Protein AF-A0A7S4PI74-F1 (afdb_monomer)

Solvent-accessible surface area (backbone atoms only — not comparable to full-atom values): 9725 Å² total; per-residue (Å²): 140,84,84,85,79,77,81,73,90,62,78,83,80,71,56,52,66,59,52,50,52,53,55,53,59,70,51,64,78,41,82,57,66,45,77,43,79,47,75,78,79,77,82,62,46,53,45,37,78,43,64,38,60,83,40,92,54,29,33,37,36,41,38,5,30,36,70,81,88,80,42,44,48,62,28,54,53,36,34,38,42,38,57,56,97,91,44,78,45,36,27,44,44,46,36,30,71,57,67,74,45,23,22,31,40,35,68,50,63,53,72,58,29,38,35,39,41,37,3,26,36,59,24,46,82,67,82,47,76,48,56,32,58,57,33,36,37,29,38,67,87,75,54,48,44,44,78,54,90,63,97,83,62,70,74,57,39,50,76,62,80,67,46,79,54,95,95,42,78,82

Organism: Guillardia theta (NCBI:txid55529)

Secondary structure (DSSP, 8-state):
----PPPP-PPPPPPHHHHHHHHHHHHTT--S-EEEEEPPPPP-BS-EEEE-TT-TTEEEEE--EEE-SS-EEE---EEEEEEETTEEEEEEEE-TTPPPS-BS-EEEEETTEEEEE--EEE-TTSS-EEE---EEEEETTT--EEEE--TTPPPS-SS----EETTEE-

pLDDT: mean 92.22, std 12.68, range [39.16, 98.75]

InterPro domains:
  IPR015915 Kelch-type beta-propeller [G3DSA:2.120.10.80] (11-170)
  IPR015915 Kelch-type beta-propeller [SSF117281] (56-170)
  IPR052588 Kelch domain-containing protein [PTHR46063] (3-168)

Nearest PDB structures (foldseek):
  9bca-assembly2_B  TM=8.220E-01  e=1.421E-05  Homo sapiens
  5gq0-assembly1_B  TM=7.829E-01  e=4.001E-05  Arabidopsis thaliana
  5gq0-assembly1_A  TM=8.015E-01  e=7.842E-05  Arabidopsis thaliana
  5a10-assembly1_A  TM=7.551E-01  e=8.258E-05  Thlaspi arvense
  7onh-assembly2_B  TM=7.806E-01  e=1.351E-03  synthetic construct

Mean predicted aligned error: 5.56 Å

Structure (mmCIF, N/CA/C/O backbone):
data_AF-A0A7S4PI74-F1
#
_entry.id   AF-A0A7S4PI74-F1
#
loop_
_atom_site.group_PDB
_atom_site.id
_atom_site.type_symbol
_atom_site.label_atom_id
_atom_site.label_alt_id
_atom_site.label_comp_id
_atom_site.label_asym_id
_atom_site.label_entity_id
_atom_site.label_seq_id
_atom_site.pdbx_PDB_ins_code
_atom_site.Cartn_x
_atom_site.Cartn_y
_atom_site.Cartn_z
_atom_site.occupancy
_atom_site.B_iso_or_equiv
_atom_site.auth_seq_id
_atom_site.auth_comp_id
_atom_site.auth_asym_id
_atom_site.auth_atom_id
_atom_site.pdbx_PDB_model_num
ATOM 1 N N . GLU A 1 1 ? 31.278 7.082 -47.141 1.00 39.16 1 GLU A N 1
ATOM 2 C CA . GLU A 1 1 ? 31.652 6.706 -45.763 1.00 39.16 1 GLU A CA 1
ATOM 3 C C . GLU A 1 1 ? 30.423 6.829 -44.877 1.00 39.16 1 GLU A C 1
ATOM 5 O O . GLU A 1 1 ? 29.779 7.873 -44.890 1.00 39.16 1 GLU A O 1
ATOM 10 N N . ALA A 1 2 ? 30.015 5.748 -44.214 1.00 41.97 2 ALA A N 1
ATOM 11 C CA . ALA A 1 2 ? 28.817 5.724 -43.383 1.00 41.97 2 ALA A CA 1
ATOM 12 C C . ALA A 1 2 ? 29.200 5.631 -41.900 1.00 41.97 2 ALA A C 1
ATOM 14 O O . ALA A 1 2 ? 29.855 4.679 -41.502 1.00 41.97 2 ALA A O 1
ATOM 15 N N . LYS A 1 3 ? 28.732 6.633 -41.140 1.00 47.25 3 LYS A N 1
ATOM 16 C CA . LYS A 1 3 ? 28.353 6.648 -39.714 1.00 47.25 3 LYS A CA 1
ATOM 17 C C . LYS A 1 3 ? 29.175 5.814 -38.719 1.00 47.25 3 LYS A C 1
ATOM 19 O O . LYS A 1 3 ? 28.985 4.611 -38.624 1.00 47.25 3 LYS A O 1
ATOM 24 N N . GLU A 1 4 ? 29.723 6.520 -37.734 1.00 39.44 4 GLU A N 1
ATOM 25 C CA . GLU A 1 4 ? 29.506 6.165 -36.328 1.00 39.44 4 GLU A CA 1
ATOM 26 C C . GLU A 1 4 ? 28.903 7.371 -35.599 1.00 39.44 4 GLU A C 1
ATOM 28 O O . GLU A 1 4 ? 29.551 8.387 -35.364 1.00 39.44 4 GLU A O 1
ATOM 33 N N . ARG A 1 5 ? 27.604 7.285 -35.283 1.00 46.50 5 ARG A N 1
ATOM 34 C CA . ARG A 1 5 ? 26.999 8.139 -34.255 1.00 46.50 5 ARG A CA 1
ATOM 35 C C . ARG A 1 5 ? 27.415 7.546 -32.915 1.00 46.50 5 ARG A C 1
ATOM 37 O O . ARG A 1 5 ? 27.105 6.386 -32.655 1.00 46.50 5 ARG A O 1
ATOM 44 N N . SER A 1 6 ? 28.098 8.338 -32.092 1.00 42.31 6 SER A N 1
ATOM 45 C CA . SER A 1 6 ? 28.484 7.955 -30.736 1.00 42.31 6 SER A CA 1
ATOM 46 C C . SER A 1 6 ? 27.264 7.451 -29.964 1.00 42.31 6 SER A C 1
ATOM 48 O O . SER A 1 6 ? 26.255 8.156 -29.876 1.00 42.31 6 SER A O 1
ATOM 50 N N . LYS A 1 7 ? 27.358 6.243 -29.401 1.00 50.09 7 LYS A N 1
ATOM 51 C CA . LYS A 1 7 ? 26.393 5.740 -28.421 1.00 50.09 7 LYS A CA 1
ATOM 52 C C . LYS A 1 7 ? 26.331 6.741 -27.265 1.00 50.09 7 LYS A C 1
ATOM 54 O O . LYS A 1 7 ? 27.336 6.994 -26.609 1.00 50.09 7 LYS A O 1
ATOM 59 N N . SER A 1 8 ? 25.167 7.354 -27.075 1.00 48.91 8 SER A N 1
ATOM 60 C CA . SER A 1 8 ? 24.871 8.219 -25.937 1.00 48.91 8 SER A CA 1
ATOM 61 C C . SER A 1 8 ? 25.105 7.440 -24.645 1.00 48.91 8 SER A C 1
ATOM 63 O O . SER A 1 8 ? 24.535 6.363 -24.489 1.00 48.91 8 SER A O 1
ATOM 65 N N . GLY A 1 9 ? 25.917 7.981 -23.733 1.00 50.12 9 GLY A N 1
ATOM 66 C CA . GLY A 1 9 ? 26.173 7.437 -22.393 1.00 50.12 9 GLY A CA 1
ATOM 67 C C . GLY A 1 9 ? 24.978 7.567 -21.445 1.00 50.12 9 GLY A C 1
ATOM 68 O O . GLY A 1 9 ? 25.137 8.024 -20.318 1.00 50.12 9 GLY A O 1
ATOM 69 N N . LEU A 1 10 ? 23.780 7.228 -21.921 1.00 52.38 10 LEU A N 1
ATOM 70 C CA . LEU A 1 10 ? 22.617 7.053 -21.066 1.00 52.38 10 LEU A CA 1
ATOM 71 C C . LEU A 1 10 ? 22.792 5.727 -20.311 1.00 52.38 10 LEU A C 1
ATOM 73 O O . LEU A 1 10 ? 23.227 4.753 -20.935 1.00 52.38 10 LEU A O 1
ATOM 77 N N . PRO A 1 11 ? 22.504 5.683 -18.998 1.00 58.03 11 PRO A N 1
ATOM 78 C CA . PRO A 1 11 ? 22.476 4.426 -18.266 1.00 58.03 11 PRO A CA 1
ATOM 79 C C . PRO A 1 11 ? 21.576 3.428 -19.000 1.00 58.03 11 PRO A C 1
ATOM 81 O O . PRO A 1 11 ? 20.552 3.808 -19.569 1.00 58.03 11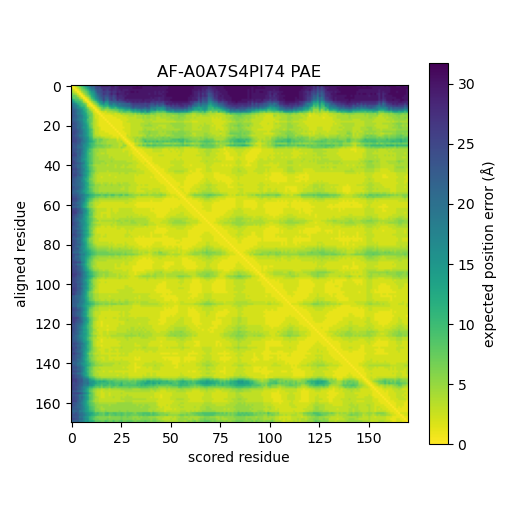 PRO A O 1
ATOM 84 N N . GLU A 1 12 ? 22.018 2.173 -19.048 1.00 68.56 12 GLU A N 1
ATOM 85 C CA . GLU A 1 12 ? 21.291 1.095 -19.710 1.00 68.56 12 GLU A CA 1
ATOM 86 C C . GLU A 1 12 ? 19.901 0.984 -19.072 1.00 68.56 12 GLU A C 1
ATOM 88 O O . GLU A 1 12 ? 19.778 0.802 -17.862 1.00 68.56 12 GLU A O 1
ATOM 93 N N . GLU A 1 13 ? 18.863 1.207 -19.877 1.00 80.19 13 GLU A N 1
ATOM 94 C CA . GLU A 1 13 ? 17.487 1.261 -19.395 1.00 80.19 13 GLU A CA 1
ATOM 95 C C . GLU A 1 13 ? 17.064 -0.121 -18.891 1.00 80.19 13 GLU A C 1
ATOM 97 O O . GLU A 1 13 ? 17.072 -1.098 -19.642 1.00 80.19 13 GLU A O 1
ATOM 102 N N . GLU A 1 14 ? 16.672 -0.200 -17.621 1.00 85.12 14 GLU A N 1
ATOM 103 C CA . GLU A 1 14 ? 16.146 -1.431 -17.043 1.00 85.12 14 GLU A CA 1
ATOM 104 C C . GLU A 1 14 ? 14.723 -1.690 -17.561 1.00 85.12 14 GLU A C 1
ATOM 106 O O . GLU A 1 14 ? 13.837 -0.846 -17.438 1.00 85.12 14 GLU A O 1
ATOM 111 N N . ASP A 1 15 ? 14.492 -2.878 -18.122 1.00 91.69 15 ASP A N 1
ATOM 112 C CA . ASP A 1 15 ? 13.169 -3.313 -18.573 1.00 91.69 15 ASP A CA 1
ATOM 113 C C . ASP A 1 15 ? 12.194 -3.398 -17.387 1.00 91.69 15 ASP A C 1
ATOM 115 O O . ASP A 1 15 ? 12.395 -4.161 -16.431 1.00 91.69 15 ASP A O 1
ATOM 119 N N . ILE A 1 16 ? 11.115 -2.616 -17.447 1.00 92.94 16 ILE A N 1
ATOM 120 C CA . ILE A 1 16 ? 10.147 -2.522 -16.358 1.00 92.94 16 ILE A CA 1
ATOM 121 C C . ILE A 1 16 ? 9.385 -3.825 -16.101 1.00 92.94 16 ILE A C 1
ATOM 123 O O . ILE A 1 16 ? 9.017 -4.101 -14.954 1.00 92.94 16 ILE A O 1
ATOM 127 N N . GLU A 1 17 ? 9.173 -4.657 -17.123 1.00 91.94 17 GLU A N 1
ATOM 128 C CA . GLU A 1 17 ? 8.543 -5.966 -16.945 1.00 91.94 17 GLU A CA 1
ATOM 129 C C . GLU A 1 17 ? 9.485 -6.918 -16.203 1.00 91.94 17 GLU A C 1
ATOM 131 O O . GLU A 1 17 ? 9.052 -7.674 -15.325 1.00 91.94 17 GLU A O 1
ATOM 136 N N . LEU A 1 18 ? 10.788 -6.844 -16.494 1.00 93.12 18 LEU A N 1
ATOM 137 C CA . LEU A 1 18 ? 11.800 -7.606 -15.768 1.00 93.12 18 LEU A CA 1
ATOM 138 C C . LEU A 1 18 ? 11.868 -7.169 -14.299 1.00 93.12 18 LEU A C 1
ATOM 140 O O . LEU A 1 18 ? 11.842 -8.029 -13.413 1.00 93.12 18 LEU A O 1
ATOM 144 N N . ILE A 1 19 ? 11.887 -5.858 -14.033 1.00 92.94 19 ILE A N 1
ATOM 145 C CA . ILE A 1 19 ? 11.841 -5.306 -12.669 1.00 92.94 19 ILE A CA 1
ATOM 146 C C . ILE A 1 19 ? 10.600 -5.819 -11.934 1.00 92.94 19 ILE A C 1
ATOM 148 O O . ILE A 1 19 ? 10.697 -6.318 -10.808 1.00 92.94 19 ILE A O 1
ATOM 152 N N . LEU A 1 20 ? 9.432 -5.757 -12.578 1.00 91.62 20 LEU A N 1
ATOM 153 C CA . LEU A 1 20 ? 8.179 -6.222 -11.993 1.00 91.62 20 LEU A CA 1
ATOM 154 C C . LEU A 1 20 ? 8.248 -7.706 -11.611 1.00 91.62 20 LEU A C 1
ATOM 156 O O . LEU A 1 20 ? 7.862 -8.078 -10.500 1.00 91.62 20 LEU A O 1
ATOM 160 N N . ASN A 1 21 ? 8.776 -8.547 -12.500 1.00 91.81 21 ASN A N 1
ATOM 161 C CA . ASN A 1 21 ? 8.929 -9.980 -12.256 1.00 91.81 21 ASN A CA 1
ATOM 162 C C . ASN A 1 21 ? 9.901 -10.275 -11.104 1.00 91.81 21 ASN A C 1
ATOM 164 O O . ASN A 1 21 ? 9.628 -11.152 -10.281 1.00 91.81 21 ASN A O 1
ATOM 168 N N . GLN A 1 22 ? 10.998 -9.522 -10.994 1.00 92.75 22 GLN A N 1
ATOM 169 C CA . GLN A 1 22 ? 11.940 -9.652 -9.880 1.00 92.75 22 GLN A CA 1
ATOM 170 C C . GLN A 1 22 ? 11.305 -9.266 -8.539 1.00 92.75 22 GLN A C 1
ATOM 172 O O . GLN A 1 22 ? 11.515 -9.954 -7.539 1.00 92.75 22 GLN A O 1
ATOM 177 N N . LEU A 1 23 ? 10.509 -8.194 -8.504 1.00 89.94 23 LEU A N 1
ATOM 178 C CA . LEU A 1 23 ? 9.800 -7.762 -7.295 1.00 89.94 23 LEU A CA 1
ATOM 179 C C . LEU A 1 23 ? 8.768 -8.808 -6.852 1.00 89.94 23 LEU A C 1
ATOM 181 O O . LEU A 1 23 ? 8.719 -9.163 -5.676 1.00 89.94 23 LEU A O 1
ATOM 185 N N . VAL A 1 24 ? 8.016 -9.380 -7.797 1.00 88.38 24 VAL A N 1
ATOM 186 C CA . VAL A 1 24 ? 7.085 -10.488 -7.519 1.00 88.38 24 VAL A CA 1
ATOM 187 C C . VAL A 1 24 ? 7.824 -11.712 -6.973 1.00 88.38 24 VAL A C 1
ATOM 189 O O . VAL A 1 24 ? 7.344 -12.353 -6.039 1.00 88.38 24 VAL A O 1
ATOM 192 N N . ALA A 1 25 ? 8.996 -12.039 -7.525 1.00 89.69 25 ALA A N 1
ATOM 193 C CA . ALA A 1 25 ? 9.795 -13.163 -7.047 1.00 89.69 25 ALA A CA 1
ATOM 194 C C . ALA A 1 25 ? 10.291 -12.951 -5.607 1.00 89.69 25 ALA A C 1
ATOM 196 O O . ALA A 1 25 ? 10.220 -13.885 -4.812 1.00 89.69 25 ALA A O 1
ATOM 197 N N . LYS A 1 26 ? 10.721 -11.731 -5.252 1.00 87.88 26 LYS A N 1
ATOM 198 C CA . LYS A 1 26 ? 11.151 -11.382 -3.883 1.00 87.88 26 LYS A CA 1
ATOM 199 C C . LYS A 1 26 ? 10.036 -11.541 -2.848 1.00 87.88 26 LYS A C 1
ATOM 201 O O . LYS A 1 26 ? 10.308 -11.906 -1.709 1.00 87.88 26 LYS A O 1
ATOM 206 N N . ASP A 1 27 ? 8.790 -11.301 -3.245 1.00 86.62 27 ASP A N 1
ATOM 207 C CA . ASP A 1 27 ? 7.643 -11.357 -2.335 1.00 86.62 27 ASP A CA 1
ATOM 208 C C . ASP A 1 27 ? 6.988 -12.743 -2.249 1.00 86.62 27 ASP A C 1
ATOM 210 O O . ASP A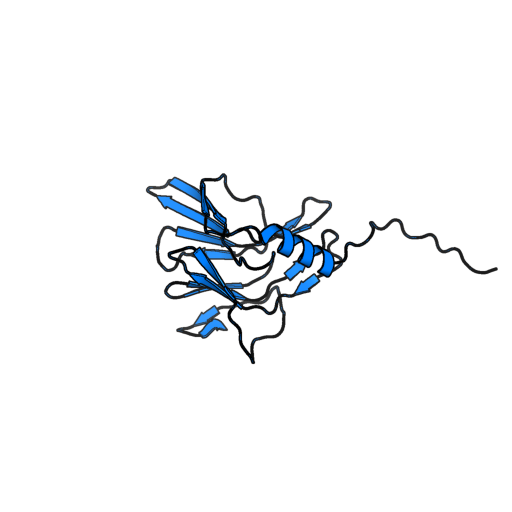 1 27 ? 6.148 -12.974 -1.376 1.00 86.62 27 ASP A O 1
ATOM 214 N N . ARG A 1 28 ? 7.392 -13.688 -3.110 1.00 84.94 28 ARG A N 1
ATOM 215 C CA . ARG A 1 28 ? 6.812 -15.038 -3.192 1.00 84.94 28 ARG A CA 1
ATOM 216 C C . ARG A 1 28 ? 6.962 -15.840 -1.895 1.00 84.94 28 ARG A C 1
ATOM 218 O O . ARG A 1 28 ? 6.113 -16.681 -1.604 1.00 84.94 28 ARG A O 1
ATOM 225 N N . ASP A 1 29 ? 8.007 -15.576 -1.118 1.00 85.31 29 ASP A N 1
ATOM 226 C CA . ASP A 1 29 ? 8.323 -16.359 0.081 1.00 85.31 29 ASP A CA 1
ATOM 227 C C . ASP A 1 29 ? 7.514 -15.939 1.322 1.00 85.31 29 ASP A C 1
ATOM 229 O O . ASP A 1 29 ? 7.572 -16.609 2.357 1.00 85.31 29 ASP A O 1
ATOM 233 N N . ARG A 1 30 ? 6.708 -14.868 1.235 1.00 89.00 30 ARG A N 1
ATOM 234 C CA . ARG A 1 30 ? 5.816 -14.437 2.323 1.00 89.00 30 ARG A CA 1
ATOM 235 C C . ARG A 1 30 ? 4.645 -15.413 2.462 1.00 89.00 30 ARG A C 1
ATOM 237 O O . ARG A 1 30 ? 3.738 -15.432 1.633 1.00 89.00 30 ARG A O 1
ATOM 244 N N . LYS A 1 31 ? 4.654 -16.221 3.528 1.00 89.56 31 LYS A N 1
ATOM 245 C CA . LYS A 1 31 ? 3.648 -17.282 3.760 1.00 89.56 31 LYS A CA 1
ATOM 246 C C . LYS A 1 31 ? 2.566 -16.935 4.772 1.00 89.56 31 LYS A C 1
ATOM 248 O O . LYS A 1 31 ? 1.481 -17.502 4.715 1.00 89.56 31 LYS A O 1
ATOM 253 N N . VAL A 1 32 ? 2.852 -16.025 5.694 1.00 94.12 32 VAL A N 1
ATOM 254 C CA . VAL A 1 32 ? 1.936 -15.628 6.766 1.00 94.12 32 VAL A CA 1
ATOM 255 C C . VAL A 1 32 ? 1.948 -14.119 6.918 1.00 94.12 32 VAL A C 1
ATOM 257 O O . VAL A 1 32 ? 2.912 -13.463 6.526 1.00 94.12 32 VAL A O 1
ATOM 260 N N . VAL A 1 33 ? 0.865 -13.576 7.469 1.00 97.12 33 VAL A N 1
ATOM 261 C CA . VAL A 1 33 ? 0.828 -12.164 7.839 1.00 97.12 33 VAL A CA 1
ATOM 262 C C . VAL A 1 33 ? 1.690 -11.964 9.082 1.00 97.12 33 VAL A C 1
ATOM 264 O O . VAL A 1 33 ? 1.517 -12.685 10.067 1.00 97.12 33 VAL A O 1
ATOM 267 N N . THR A 1 34 ? 2.600 -10.994 9.045 1.00 97.06 34 THR A N 1
ATOM 268 C CA . THR A 1 34 ? 3.386 -10.560 10.209 1.00 97.06 34 THR A CA 1
ATOM 269 C C . THR A 1 34 ? 3.229 -9.062 10.419 1.00 97.06 34 THR A C 1
ATOM 271 O O . THR A 1 34 ? 2.987 -8.315 9.472 1.00 97.06 34 THR A O 1
ATOM 274 N N . GLU A 1 35 ? 3.356 -8.616 11.665 1.00 97.81 35 GLU A N 1
ATOM 275 C CA . GLU A 1 35 ? 3.345 -7.203 12.030 1.00 97.81 35 GLU A CA 1
ATOM 276 C C . GLU A 1 35 ? 4.481 -6.951 13.017 1.00 97.81 35 GLU A C 1
ATOM 278 O O . GLU A 1 35 ? 4.521 -7.555 14.089 1.00 97.81 35 GLU A O 1
ATOM 283 N N . GLU A 1 36 ? 5.393 -6.056 12.654 1.00 98.12 36 GLU A N 1
ATOM 284 C CA . GLU A 1 36 ? 6.557 -5.709 13.468 1.00 98.12 36 GLU A CA 1
ATOM 285 C C . GLU A 1 36 ? 6.551 -4.210 13.748 1.00 98.12 36 GLU A C 1
ATOM 287 O O . GLU A 1 36 ? 6.319 -3.406 12.844 1.00 98.12 36 GLU A O 1
ATOM 292 N N . ILE A 1 37 ? 6.778 -3.826 15.007 1.00 98.38 37 ILE A N 1
ATOM 293 C CA . ILE A 1 37 ? 6.943 -2.414 15.375 1.00 98.38 37 ILE A CA 1
ATOM 294 C C . ILE A 1 37 ? 8.190 -1.886 14.669 1.00 98.38 37 ILE A C 1
ATOM 296 O O . ILE A 1 37 ? 9.234 -2.537 14.674 1.00 98.38 37 ILE A O 1
ATOM 300 N N . CYS A 1 38 ? 8.077 -0.704 14.076 1.00 98.31 38 CYS A N 1
ATOM 301 C CA . CYS A 1 38 ? 9.153 -0.101 13.309 1.00 98.31 38 CYS A CA 1
ATOM 302 C C . CYS A 1 38 ? 9.220 1.411 13.530 1.00 98.31 38 CYS A C 1
ATOM 304 O O . CYS A 1 38 ? 8.318 2.026 14.101 1.00 98.31 38 CYS A O 1
ATOM 306 N N . GLU A 1 39 ? 10.292 2.012 13.022 1.00 97.69 39 GLU A N 1
ATOM 307 C CA . GLU A 1 39 ? 10.380 3.460 12.866 1.00 97.69 39 GLU A CA 1
ATOM 308 C C . GLU A 1 39 ? 9.356 3.969 11.844 1.00 97.69 39 GLU A C 1
ATOM 310 O O . GLU A 1 39 ? 8.762 3.205 11.075 1.00 97.69 39 GLU A O 1
ATOM 315 N N . GLN A 1 40 ? 9.159 5.287 11.816 1.00 97.19 40 GLN A N 1
ATOM 316 C CA . GLN A 1 40 ? 8.285 5.904 10.823 1.00 97.19 40 GLN A CA 1
ATO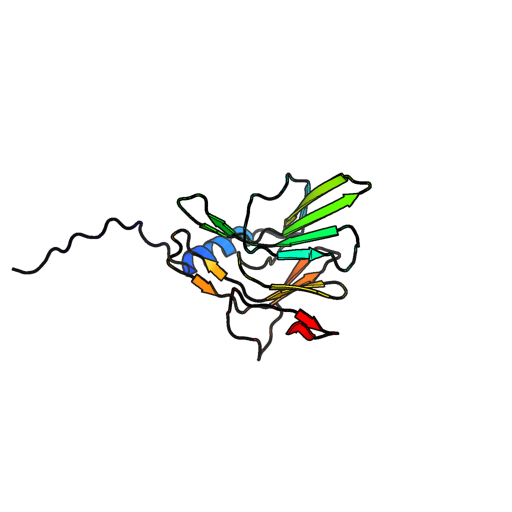M 317 C C . GLN A 1 40 ? 8.717 5.552 9.381 1.00 97.19 40 GLN A C 1
ATOM 319 O O . GLN A 1 40 ? 9.918 5.469 9.098 1.00 97.19 40 GLN A O 1
ATOM 324 N N . PRO A 1 41 ? 7.766 5.386 8.440 1.00 97.69 41 PRO A N 1
ATOM 325 C CA . PRO A 1 41 ? 8.086 5.104 7.046 1.00 97.69 41 PRO A CA 1
ATOM 326 C C . PRO A 1 41 ? 9.003 6.168 6.436 1.00 97.69 41 PRO A C 1
ATOM 328 O O . PRO A 1 41 ? 8.881 7.359 6.727 1.00 97.69 41 PRO A O 1
ATOM 331 N N . THR A 1 42 ? 9.884 5.747 5.526 1.00 96.69 42 THR A N 1
ATOM 332 C CA . THR A 1 42 ? 10.723 6.684 4.766 1.00 96.69 42 THR A CA 1
ATOM 333 C C . THR A 1 42 ? 9.871 7.693 3.985 1.00 96.69 42 THR A C 1
ATOM 335 O O . THR A 1 42 ? 8.766 7.331 3.546 1.00 96.69 42 THR A O 1
ATOM 338 N N . PRO A 1 43 ? 10.386 8.922 3.755 1.00 96.62 43 PRO A N 1
ATOM 339 C CA . PRO A 1 43 ? 9.715 9.916 2.926 1.00 96.62 43 PRO A CA 1
ATOM 340 C C . PRO A 1 43 ? 9.305 9.324 1.582 1.00 96.62 43 PRO A C 1
ATOM 342 O O . PRO A 1 43 ? 10.101 8.663 0.918 1.00 96.62 43 PRO A O 1
ATOM 345 N N . ARG A 1 44 ? 8.049 9.544 1.202 1.00 97.31 44 ARG A N 1
ATOM 346 C CA . ARG A 1 44 ? 7.482 9.050 -0.050 1.00 97.31 44 ARG A CA 1
ATOM 347 C C . ARG A 1 44 ? 6.315 9.918 -0.485 1.00 97.31 44 ARG A C 1
ATOM 349 O O . ARG A 1 44 ? 5.595 10.462 0.351 1.00 97.31 44 ARG A O 1
ATOM 356 N N . VAL A 1 45 ? 6.127 10.016 -1.790 1.00 98.00 45 VAL A N 1
ATOM 357 C CA . VAL A 1 45 ? 5.003 10.702 -2.424 1.00 98.00 45 VAL A CA 1
ATOM 358 C C . VAL A 1 45 ? 4.062 9.683 -3.049 1.00 98.00 45 VAL A C 1
ATOM 360 O O . VAL A 1 45 ? 4.401 8.509 -3.197 1.00 98.00 45 VAL A O 1
ATOM 363 N N . HIS A 1 46 ? 2.849 10.130 -3.372 1.00 98.25 46 HIS A N 1
ATOM 364 C CA . HIS A 1 46 ? 1.853 9.329 -4.088 1.00 98.25 46 HIS A CA 1
ATOM 365 C C . HIS A 1 46 ? 1.494 7.983 -3.418 1.00 98.25 46 HIS A C 1
ATOM 367 O O . HIS A 1 46 ? 0.993 7.072 -4.075 1.00 98.25 46 HIS A O 1
ATOM 373 N N . ALA A 1 47 ? 1.743 7.858 -2.111 1.00 98.50 47 ALA A N 1
ATOM 374 C CA . ALA A 1 47 ? 1.215 6.789 -1.272 1.00 98.50 47 ALA A CA 1
ATOM 375 C C . ALA A 1 47 ? -0.245 7.079 -0.901 1.00 98.50 47 ALA A C 1
ATOM 377 O O . ALA A 1 47 ? -0.693 8.228 -0.932 1.00 98.50 47 ALA A O 1
ATOM 378 N N . SER A 1 48 ? -0.974 6.053 -0.468 1.00 98.25 48 SER A N 1
ATOM 379 C CA . SER A 1 48 ? -2.277 6.243 0.172 1.00 98.25 48 SER A CA 1
ATOM 380 C C . SER A 1 48 ? -2.135 6.242 1.687 1.00 98.25 48 SER A C 1
ATOM 382 O O . SER A 1 48 ? -1.508 5.333 2.228 1.00 98.25 48 SER A O 1
ATOM 384 N N . PHE A 1 49 ? -2.774 7.199 2.359 1.00 97.88 49 PHE A N 1
ATOM 385 C CA . PHE A 1 49 ? -2.953 7.212 3.809 1.00 97.88 49 PHE A CA 1
ATOM 386 C C . PHE A 1 49 ? -4.450 7.221 4.123 1.00 97.88 49 PHE A C 1
ATOM 388 O O . PHE A 1 49 ? -5.153 8.169 3.777 1.00 97.88 49 PHE A O 1
ATOM 395 N N . THR A 1 50 ? -4.953 6.136 4.701 1.00 97.44 50 THR A N 1
ATOM 396 C CA . THR A 1 50 ? -6.393 5.871 4.835 1.00 97.44 50 THR A CA 1
ATOM 397 C C . THR A 1 50 ? -6.729 5.370 6.228 1.00 97.44 50 THR A C 1
ATOM 399 O O . THR A 1 50 ? -5.980 4.572 6.783 1.00 97.44 50 THR A O 1
ATOM 402 N N . CYS A 1 51 ? -7.873 5.769 6.781 1.00 96.94 51 CYS A N 1
ATOM 403 C CA . CYS A 1 51 ? -8.338 5.258 8.072 1.00 96.94 51 CYS A CA 1
ATOM 404 C C . CYS A 1 51 ? -8.578 3.740 8.023 1.00 96.94 51 CYS A C 1
ATOM 406 O O . CYS A 1 51 ? -9.039 3.208 7.008 1.00 96.94 51 CYS A O 1
ATOM 408 N N . ASN A 1 52 ? -8.325 3.048 9.134 1.00 97.56 52 ASN A N 1
ATOM 409 C CA . ASN A 1 52 ? -8.812 1.690 9.330 1.00 97.56 52 ASN A CA 1
ATOM 410 C C . ASN A 1 52 ? -10.339 1.749 9.546 1.00 97.56 52 ASN A C 1
ATOM 412 O O . ASN A 1 52 ? -10.794 2.382 10.498 1.00 97.56 52 ASN A O 1
ATOM 416 N N . PRO A 1 53 ? -11.158 1.079 8.715 1.00 96.62 53 PRO A N 1
ATOM 417 C CA . PRO A 1 53 ? -12.611 1.164 8.841 1.00 96.62 53 PRO A CA 1
ATOM 418 C C . PRO A 1 53 ? -13.179 0.431 10.073 1.00 96.62 53 PRO A C 1
ATOM 420 O O . PRO A 1 53 ? -14.360 0.578 10.372 1.00 96.62 53 PRO A O 1
ATOM 423 N N . LEU A 1 54 ? -12.362 -0.351 10.789 1.00 97.75 54 LEU A N 1
ATOM 424 C CA . LEU A 1 54 ? -12.744 -1.073 12.007 1.00 97.75 54 LEU A CA 1
ATOM 425 C C . LEU A 1 54 ? -12.282 -0.391 13.303 1.00 97.75 54 LEU A C 1
ATOM 427 O O . LEU A 1 54 ? -12.722 -0.792 14.380 1.00 97.75 54 LEU A O 1
ATOM 431 N N . LYS A 1 55 ? -11.357 0.574 13.231 1.00 96.00 55 LYS A N 1
ATOM 432 C CA . LYS A 1 55 ? -10.705 1.167 14.407 1.00 96.00 55 LYS A CA 1
ATOM 433 C C . LYS A 1 55 ? -10.434 2.650 14.185 1.00 96.00 55 LYS A C 1
ATOM 435 O O . LYS A 1 55 ? -9.643 3.006 13.320 1.00 96.00 55 LYS A O 1
ATOM 440 N N . GLU A 1 56 ? -11.035 3.494 15.016 1.00 91.81 56 GLU A N 1
ATOM 441 C CA . GLU A 1 56 ? -10.990 4.957 14.861 1.00 91.81 56 GLU A CA 1
ATOM 442 C C . GLU A 1 56 ? -9.574 5.547 14.974 1.00 91.81 56 GLU A C 1
ATOM 444 O O . GLU A 1 56 ? -9.239 6.476 14.245 1.00 91.81 56 GLU A O 1
ATOM 449 N N . ASN A 1 57 ? -8.719 4.965 15.821 1.00 96.00 57 ASN A N 1
ATOM 450 C CA . ASN A 1 57 ? -7.366 5.468 16.095 1.00 96.00 57 ASN A CA 1
ATOM 451 C C . ASN A 1 57 ? -6.277 4.698 15.330 1.00 96.00 57 ASN A C 1
ATOM 453 O O . ASN A 1 57 ? -5.134 4.600 15.782 1.00 96.00 57 ASN A O 1
ATOM 457 N N . GLU A 1 58 ? -6.629 4.095 14.195 1.00 97.75 58 GLU A N 1
ATOM 458 C CA . GLU A 1 58 ? -5.695 3.328 13.378 1.00 97.75 58 GLU A CA 1
ATOM 459 C C . GLU A 1 58 ? -5.773 3.752 11.907 1.00 97.75 58 GLU A C 1
ATOM 461 O O . GLU A 1 58 ? -6.852 3.940 11.347 1.00 97.75 58 GLU A O 1
ATOM 466 N N . PHE A 1 59 ? -4.617 3.882 11.264 1.00 98.25 59 PHE A N 1
ATOM 467 C CA . PHE A 1 59 ? -4.492 4.279 9.864 1.00 98.25 59 PHE A CA 1
ATOM 468 C C . PHE A 1 59 ? -3.588 3.305 9.121 1.00 98.25 59 PHE A C 1
ATOM 470 O O . PHE A 1 59 ? -2.640 2.760 9.685 1.00 98.25 59 PHE A O 1
ATOM 477 N N . PHE A 1 60 ? -3.860 3.126 7.837 1.00 98.56 60 PHE A N 1
ATOM 478 C CA . PHE A 1 60 ? -3.027 2.378 6.913 1.00 98.56 60 PHE A CA 1
ATOM 479 C C . PHE A 1 60 ? -2.304 3.327 5.967 1.00 98.56 60 PHE A C 1
ATOM 481 O O . PHE A 1 60 ? -2.914 4.228 5.388 1.00 98.56 60 PHE A O 1
ATOM 488 N N . LEU A 1 61 ? -1.014 3.080 5.773 1.00 98.69 61 LEU A N 1
ATOM 489 C CA . LEU A 1 61 ? -0.208 3.688 4.727 1.00 98.69 61 LEU A CA 1
AT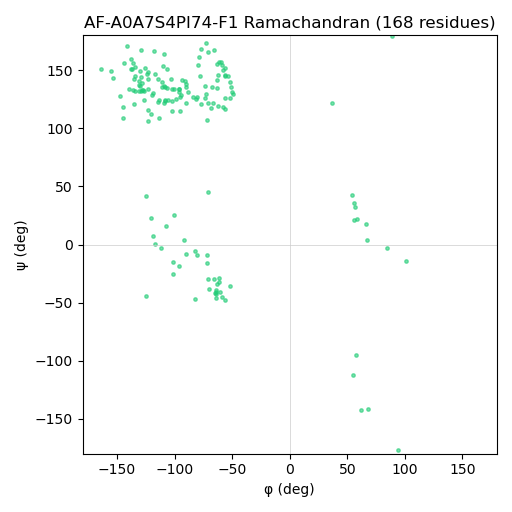OM 490 C C . LEU A 1 61 ? 0.211 2.597 3.742 1.00 98.69 61 LEU A C 1
ATOM 492 O O . LEU A 1 61 ? 0.816 1.610 4.153 1.00 98.69 61 LEU A O 1
ATOM 496 N N . PHE A 1 62 ? -0.093 2.766 2.455 1.00 98.75 62 PHE A N 1
ATOM 497 C CA . PHE A 1 62 ? 0.271 1.790 1.427 1.00 98.75 62 PHE A CA 1
ATOM 498 C C . PHE A 1 62 ? 0.971 2.433 0.231 1.00 98.75 62 PHE A C 1
ATOM 500 O O . PHE A 1 62 ? 0.529 3.460 -0.291 1.00 98.75 62 PHE A O 1
ATOM 507 N N . GLY A 1 63 ? 2.032 1.765 -0.220 1.00 98.44 63 GLY A N 1
ATOM 508 C CA . GLY A 1 63 ? 2.722 2.050 -1.472 1.00 98.44 63 GLY A CA 1
ATOM 509 C C . GLY A 1 63 ? 3.458 3.389 -1.494 1.00 98.44 63 GLY A C 1
ATOM 510 O O . GLY A 1 63 ? 4.075 3.790 -0.498 1.00 98.44 63 GLY A O 1
ATOM 511 N N . GLY A 1 64 ? 3.395 4.050 -2.649 1.00 98.56 64 GLY A N 1
ATOM 512 C CA . GLY A 1 64 ? 4.070 5.311 -2.944 1.00 98.56 64 GLY A CA 1
ATOM 513 C C . GLY A 1 64 ? 5.472 5.126 -3.507 1.00 98.56 64 GLY A C 1
ATOM 514 O O . GLY A 1 64 ? 5.964 4.007 -3.661 1.00 98.56 64 GLY A O 1
ATOM 515 N N . GLU A 1 65 ? 6.118 6.247 -3.794 1.00 98.19 65 GLU A N 1
ATOM 516 C CA . GLU A 1 65 ? 7.447 6.286 -4.397 1.00 98.19 65 GLU A CA 1
ATOM 517 C C . GLU A 1 65 ? 8.353 7.338 -3.757 1.00 98.19 65 GLU A C 1
ATOM 519 O O . GLU A 1 65 ? 7.894 8.282 -3.113 1.00 98.19 65 GLU A O 1
ATOM 524 N N . TYR A 1 66 ? 9.655 7.168 -3.940 1.00 97.94 66 TYR A N 1
ATOM 525 C CA . TYR A 1 66 ? 10.680 8.094 -3.487 1.00 97.94 66 TYR A CA 1
ATOM 526 C C . TYR A 1 66 ? 11.761 8.239 -4.554 1.00 97.94 66 TYR A C 1
ATOM 528 O O . TYR A 1 66 ? 12.247 7.242 -5.080 1.00 97.94 66 TYR A O 1
ATOM 536 N N . TYR A 1 67 ? 12.163 9.476 -4.842 1.00 96.81 67 TYR A N 1
ATOM 537 C CA . TYR A 1 67 ? 13.299 9.778 -5.707 1.00 96.81 67 TYR A CA 1
ATOM 538 C C . TYR A 1 67 ? 14.454 10.301 -4.860 1.00 96.81 67 TYR A C 1
ATOM 540 O O . TYR A 1 67 ? 14.303 11.293 -4.146 1.00 96.81 67 TYR A O 1
ATOM 548 N N . ASN A 1 68 ? 15.612 9.648 -4.942 1.00 95.44 68 ASN A N 1
ATOM 549 C CA . ASN A 1 68 ? 16.786 10.025 -4.149 1.00 95.44 68 ASN A CA 1
ATOM 550 C C . ASN A 1 68 ? 17.722 11.026 -4.856 1.00 95.44 68 ASN A C 1
ATOM 552 O O . ASN A 1 68 ? 18.791 11.318 -4.329 1.00 95.44 68 ASN A O 1
ATOM 556 N N . GLY A 1 69 ? 17.359 11.517 -6.046 1.00 95.31 69 GLY A N 1
ATOM 557 C CA . GLY A 1 69 ? 18.225 12.359 -6.881 1.00 95.31 69 GLY A CA 1
ATOM 558 C C . GLY A 1 69 ? 18.907 11.618 -8.035 1.00 95.31 69 GLY A C 1
ATOM 559 O O . GLY A 1 69 ? 19.392 12.274 -8.952 1.00 95.31 69 GLY A O 1
ATOM 560 N N . GLU A 1 70 ? 18.895 10.284 -8.020 1.00 94.50 70 GLU A N 1
ATOM 561 C CA . GLU A 1 70 ? 19.481 9.431 -9.063 1.00 94.50 70 GLU A CA 1
ATOM 562 C C . GLU A 1 70 ? 18.462 8.435 -9.629 1.00 94.50 70 GLU A C 1
ATOM 564 O O . GLU A 1 70 ? 18.379 8.258 -10.841 1.00 94.50 70 GLU A O 1
ATOM 569 N N . ARG A 1 71 ? 17.673 7.790 -8.760 1.00 95.25 71 ARG A N 1
ATOM 570 C CA . ARG A 1 71 ? 16.703 6.762 -9.148 1.00 95.25 71 ARG A CA 1
ATOM 571 C C . ARG A 1 71 ? 15.424 6.790 -8.319 1.00 95.25 71 ARG A C 1
ATOM 573 O O . ARG A 1 71 ? 15.417 7.259 -7.176 1.00 95.25 71 ARG A O 1
ATOM 580 N N . VAL A 1 72 ? 14.347 6.262 -8.897 1.00 95.81 72 VAL A N 1
ATOM 581 C CA . VAL A 1 72 ? 13.053 6.083 -8.223 1.00 95.81 72 VAL A CA 1
ATOM 582 C C . VAL A 1 72 ? 12.968 4.722 -7.537 1.00 95.81 72 VAL A C 1
ATOM 584 O O . VAL A 1 72 ? 13.348 3.690 -8.087 1.00 95.81 72 VAL A O 1
ATOM 587 N N . PHE A 1 73 ? 12.423 4.730 -6.324 1.00 96.38 73 PHE A N 1
ATOM 588 C CA . PHE A 1 73 ? 12.045 3.557 -5.550 1.00 96.38 73 PHE A CA 1
ATOM 589 C C . PHE A 1 73 ? 10.531 3.550 -5.397 1.00 96.38 73 PHE A C 1
ATOM 591 O O . PHE A 1 73 ? 9.973 4.497 -4.848 1.00 96.38 73 PHE A O 1
ATOM 598 N N . VAL A 1 74 ? 9.869 2.482 -5.836 1.00 97.81 74 VAL A N 1
ATOM 599 C CA . VAL A 1 74 ? 8.421 2.302 -5.671 1.00 97.81 74 VAL A CA 1
ATOM 600 C C . VAL A 1 74 ? 8.172 1.198 -4.651 1.00 97.81 74 VAL A C 1
ATOM 602 O O . VAL A 1 74 ? 8.831 0.158 -4.672 1.00 97.81 74 VAL A O 1
ATOM 605 N N . TYR A 1 75 ? 7.224 1.417 -3.744 1.00 97.75 75 TYR A N 1
ATOM 606 C CA . TYR A 1 75 ? 6.974 0.530 -2.612 1.00 97.75 75 TYR A CA 1
ATOM 607 C C . TYR A 1 75 ? 5.642 -0.219 -2.754 1.00 97.75 75 TYR A C 1
ATOM 609 O O . TYR A 1 75 ? 4.690 0.270 -3.358 1.00 97.75 75 TYR A O 1
ATOM 617 N N . ASN A 1 76 ? 5.549 -1.393 -2.128 1.00 97.38 76 ASN A N 1
ATOM 618 C CA . ASN A 1 76 ? 4.288 -2.071 -1.784 1.00 97.38 76 ASN A CA 1
ATOM 619 C C . ASN A 1 76 ? 4.151 -2.305 -0.274 1.00 97.38 76 ASN A C 1
ATOM 621 O O . ASN A 1 76 ? 3.462 -3.220 0.176 1.00 97.38 76 ASN A O 1
ATOM 625 N N . HIS A 1 77 ? 4.859 -1.511 0.524 1.00 97.69 77 HIS A N 1
ATOM 626 C CA . HIS A 1 77 ? 4.810 -1.653 1.970 1.00 97.69 77 HIS A CA 1
ATOM 627 C C . HIS A 1 77 ? 3.423 -1.261 2.475 1.00 97.69 77 HIS A C 1
ATOM 629 O O . HIS A 1 77 ? 2.895 -0.224 2.067 1.00 97.69 77 HIS A O 1
ATOM 635 N N . LEU A 1 78 ? 2.876 -2.072 3.380 1.00 98.44 78 LEU A N 1
ATOM 636 C CA . LEU A 1 78 ? 1.724 -1.727 4.197 1.00 98.44 78 LEU A CA 1
ATOM 637 C C . LEU A 1 78 ? 2.237 -1.377 5.592 1.00 98.44 78 LEU A C 1
ATOM 639 O O . LEU A 1 78 ? 2.766 -2.233 6.296 1.00 98.44 78 LEU A O 1
ATOM 643 N N . PHE A 1 79 ? 2.077 -0.124 5.991 1.00 98.69 79 PHE A N 1
ATOM 644 C CA . PHE A 1 79 ? 2.306 0.296 7.365 1.00 98.69 79 PHE A CA 1
ATOM 645 C C . PHE A 1 79 ? 0.982 0.560 8.052 1.00 98.69 79 PHE A C 1
ATOM 647 O O . PHE A 1 79 ? 0.000 0.976 7.430 1.00 98.69 79 PHE A O 1
ATOM 654 N N . ARG A 1 80 ? 0.986 0.353 9.359 1.00 98.44 80 ARG A N 1
ATOM 655 C CA . ARG A 1 80 ? -0.116 0.665 10.242 1.00 98.44 80 ARG A CA 1
ATOM 656 C C . ARG A 1 80 ? 0.369 1.679 11.266 1.00 98.44 80 ARG A C 1
ATOM 658 O O . ARG A 1 80 ? 1.398 1.481 11.906 1.00 98.44 80 ARG A O 1
ATOM 665 N N . LEU A 1 81 ? -0.379 2.763 11.406 1.00 98.56 81 LEU A N 1
ATOM 666 C CA . LEU A 1 81 ? -0.178 3.752 12.452 1.00 98.56 81 LEU A CA 1
ATOM 667 C C . LEU A 1 81 ? -1.283 3.591 13.486 1.00 98.56 81 LEU A C 1
ATOM 669 O O . LEU A 1 81 ? -2.458 3.668 13.131 1.00 98.56 81 LEU A O 1
ATOM 673 N N . LYS A 1 82 ? -0.909 3.393 14.748 1.00 98.00 82 LYS A N 1
ATOM 674 C CA . LYS A 1 82 ? -1.831 3.373 15.888 1.00 98.00 82 LYS A CA 1
ATOM 675 C C . LYS A 1 82 ? -1.590 4.599 16.754 1.00 98.00 82 LYS A C 1
ATOM 677 O O . LYS A 1 82 ? -0.442 4.916 17.058 1.00 98.00 82 LYS A O 1
ATOM 682 N N . GLU A 1 83 ? -2.667 5.244 17.174 1.00 97.38 83 GLU A N 1
ATOM 683 C CA . GLU A 1 83 ? -2.648 6.261 18.220 1.00 97.38 83 GLU A CA 1
ATOM 684 C C . GLU A 1 83 ? -3.171 5.654 19.530 1.00 97.38 83 GLU A C 1
ATOM 686 O O . GLU A 1 83 ? -4.172 4.934 19.549 1.00 97.38 83 GLU A O 1
ATOM 691 N N . ASN A 1 84 ? -2.460 5.913 20.628 1.00 95.62 84 ASN A N 1
ATOM 692 C CA . ASN A 1 84 ? -2.886 5.542 21.971 1.00 95.62 84 ASN A CA 1
ATOM 693 C C . ASN A 1 84 ? -2.453 6.611 22.982 1.00 95.62 84 ASN A C 1
ATOM 695 O O . ASN A 1 84 ? -1.270 6.713 23.315 1.00 95.62 84 ASN A O 1
ATOM 699 N N . LYS A 1 85 ? -3.416 7.382 23.504 1.00 95.19 85 LYS A N 1
ATOM 700 C CA . LYS A 1 85 ? -3.202 8.414 24.542 1.00 95.19 85 LYS A CA 1
ATOM 701 C C . LYS A 1 85 ? -2.127 9.446 24.162 1.00 95.19 85 LYS A C 1
ATOM 703 O O . LYS A 1 85 ? -1.288 9.815 24.980 1.00 95.19 85 LYS A O 1
ATOM 708 N N . GLY A 1 86 ? -2.150 9.903 22.919 1.00 94.81 86 GLY A N 1
ATOM 709 C CA . GLY A 1 86 ? -1.222 10.866 22.336 1.00 94.81 86 GLY A CA 1
ATOM 710 C C . GLY A 1 86 ? 0.071 10.254 21.797 1.00 94.81 86 GLY A C 1
ATOM 711 O O . GLY A 1 86 ? 0.883 10.981 21.229 1.00 94.81 86 GLY A O 1
ATOM 712 N N . VAL A 1 87 ? 0.280 8.942 21.947 1.00 96.94 87 VAL A N 1
ATOM 713 C CA . VAL A 1 87 ? 1.475 8.253 21.446 1.00 96.94 87 VAL A CA 1
ATOM 714 C C . VAL A 1 87 ? 1.167 7.581 20.114 1.00 96.94 87 VAL A C 1
ATOM 716 O O . VAL A 1 87 ? 0.239 6.780 20.010 1.00 96.94 87 VAL A O 1
ATOM 719 N N . LEU A 1 88 ? 1.972 7.900 19.102 1.00 97.94 88 LEU A N 1
ATOM 720 C CA . LEU A 1 88 ? 1.913 7.308 17.770 1.00 97.94 88 LEU A CA 1
ATOM 721 C C . LEU A 1 88 ? 2.894 6.138 17.674 1.00 97.94 88 LEU A C 1
ATOM 723 O O . LEU A 1 88 ? 4.070 6.280 18.001 1.00 97.94 88 LEU A O 1
ATOM 727 N N . THR A 1 89 ? 2.423 4.979 17.220 1.00 98.31 89 THR A N 1
ATOM 728 C CA . THR A 1 89 ? 3.255 3.785 17.014 1.00 98.31 89 THR A CA 1
ATOM 729 C C . THR A 1 89 ? 3.080 3.267 15.598 1.00 98.31 89 THR A C 1
ATOM 731 O O . THR A 1 89 ? 1.961 2.968 15.173 1.00 98.31 89 THR A O 1
ATOM 734 N N . TRP A 1 90 ? 4.197 3.148 14.885 1.00 98.69 90 TRP A N 1
ATOM 735 C CA . TRP A 1 90 ? 4.250 2.537 13.566 1.00 98.69 90 TRP A CA 1
ATOM 736 C C . TRP A 1 90 ? 4.542 1.045 13.676 1.00 98.69 90 TRP A C 1
ATOM 738 O O . TRP A 1 90 ? 5.361 0.601 14.481 1.00 98.69 90 TRP A O 1
ATOM 748 N N . SER A 1 91 ? 3.876 0.274 12.830 1.00 98.56 91 SER A N 1
ATOM 749 C CA . SER A 1 91 ? 4.241 -1.104 12.545 1.00 98.56 91 SER A CA 1
ATOM 750 C C . SER A 1 91 ? 4.211 -1.356 11.044 1.00 98.56 91 SER A C 1
ATOM 752 O O . SER A 1 91 ? 3.381 -0.801 10.315 1.00 98.56 91 SER A O 1
ATOM 754 N N . GLN A 1 92 ? 5.124 -2.193 10.567 1.00 98.44 92 GLN A N 1
ATOM 755 C CA . GLN A 1 92 ? 5.108 -2.683 9.199 1.00 98.44 92 GLN A CA 1
ATOM 756 C C . GLN A 1 92 ? 4.397 -4.029 9.168 1.00 98.44 92 GLN A C 1
ATOM 758 O O . GLN A 1 92 ? 4.743 -4.948 9.910 1.00 98.44 92 GLN A O 1
ATOM 763 N N . VAL A 1 93 ? 3.400 -4.135 8.295 1.00 98.00 93 VAL A N 1
ATOM 764 C CA . VAL A 1 93 ? 2.647 -5.362 8.067 1.00 98.00 93 VAL A CA 1
ATOM 765 C C . VAL A 1 93 ? 3.150 -6.007 6.783 1.00 98.00 93 VAL A C 1
ATOM 767 O O . VAL A 1 93 ? 3.120 -5.396 5.710 1.00 98.00 93 VAL A O 1
ATOM 770 N N . THR A 1 94 ? 3.591 -7.258 6.873 1.00 95.56 94 THR A N 1
ATOM 771 C CA . THR A 1 94 ? 3.849 -8.089 5.695 1.00 95.56 94 THR A CA 1
ATOM 772 C C . THR A 1 94 ? 2.713 -9.085 5.533 1.00 95.56 94 THR A C 1
ATOM 774 O O . THR A 1 94 ? 2.159 -9.565 6.516 1.00 95.56 94 THR A O 1
ATOM 777 N N . SER A 1 95 ? 2.324 -9.367 4.294 1.00 94.31 95 SER A N 1
ATOM 778 C CA . SER A 1 95 ? 1.248 -10.305 3.981 1.00 94.31 95 SER A CA 1
ATOM 779 C C . SER A 1 95 ? 1.665 -11.168 2.795 1.00 94.31 95 SER A C 1
ATOM 781 O O . SER A 1 95 ? 2.408 -10.700 1.926 1.00 94.31 95 SER A O 1
ATOM 783 N N . PRO A 1 96 ? 1.165 -12.409 2.705 1.00 91.81 96 PRO A N 1
ATOM 784 C CA . 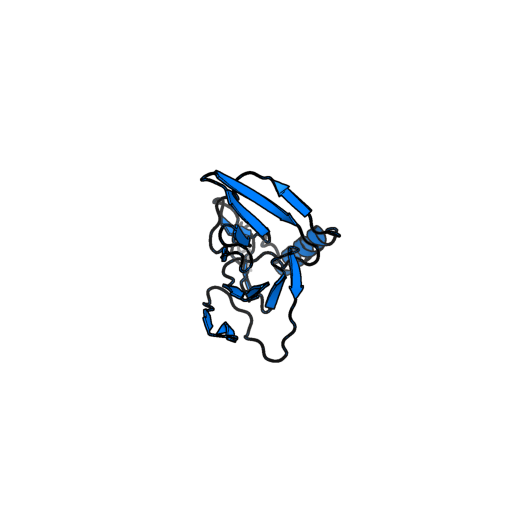PRO A 1 96 ? 1.110 -13.120 1.440 1.00 91.81 96 PRO A CA 1
ATOM 785 C C . PRO A 1 96 ? 0.278 -12.319 0.438 1.00 91.81 96 PRO A C 1
ATOM 787 O O . PRO A 1 96 ? -0.617 -11.567 0.833 1.00 91.81 96 PRO A O 1
ATOM 790 N N . ASN A 1 97 ? 0.543 -12.516 -0.853 1.00 91.38 97 ASN A N 1
ATOM 791 C CA . ASN A 1 97 ? -0.292 -11.972 -1.925 1.00 91.38 97 ASN A CA 1
ATOM 792 C C . ASN A 1 97 ? -0.466 -10.435 -1.876 1.00 91.38 97 ASN A C 1
ATOM 794 O O . ASN A 1 97 ? -1.518 -9.912 -2.225 1.00 91.38 97 ASN A O 1
ATOM 798 N N . THR A 1 98 ? 0.540 -9.695 -1.402 1.00 94.94 98 THR A N 1
ATOM 799 C CA . THR A 1 98 ? 0.514 -8.224 -1.388 1.00 94.94 98 THR A CA 1
ATOM 800 C C . THR A 1 98 ? 0.452 -7.668 -2.819 1.00 94.94 98 THR A C 1
ATOM 802 O O . THR A 1 98 ? 1.162 -8.180 -3.691 1.00 94.94 98 THR A O 1
ATOM 805 N N . PRO A 1 99 ? -0.307 -6.582 -3.074 1.00 97.00 99 PRO A N 1
ATOM 806 C CA . PRO A 1 99 ? -0.285 -5.911 -4.365 1.00 97.00 99 PRO A CA 1
ATOM 807 C C . PRO A 1 99 ? 1.143 -5.526 -4.777 1.00 97.00 99 PRO A C 1
ATOM 809 O O . PRO A 1 99 ? 1.975 -5.152 -3.948 1.00 97.00 99 PRO A O 1
ATOM 812 N N . LYS A 1 100 ? 1.431 -5.584 -6.080 1.00 97.06 100 LYS A N 1
ATOM 813 C CA . LYS A 1 100 ? 2.729 -5.158 -6.639 1.00 97.06 100 LYS A CA 1
ATOM 814 C C . LYS A 1 100 ? 3.064 -3.704 -6.265 1.00 97.06 100 LYS A C 1
ATOM 816 O O . LYS A 1 100 ? 2.119 -2.916 -6.117 1.00 97.06 100 LYS A O 1
ATOM 821 N N . PRO A 1 101 ? 4.361 -3.337 -6.170 1.00 97.75 101 PRO A N 1
ATOM 822 C CA . PRO A 1 101 ? 4.783 -1.962 -5.919 1.00 97.75 101 PRO A CA 1
ATOM 823 C C . PRO A 1 101 ? 4.097 -0.972 -6.846 1.00 97.75 101 PRO A C 1
ATOM 825 O O . PRO A 1 101 ? 4.015 -1.191 -8.059 1.00 97.75 101 PRO A O 1
ATOM 828 N N . ARG A 1 102 ? 3.536 0.072 -6.234 1.00 98.44 102 ARG A N 1
ATOM 829 C CA . ARG A 1 102 ? 2.743 1.072 -6.936 1.00 98.44 102 ARG A CA 1
ATOM 830 C C . ARG A 1 102 ? 2.753 2.425 -6.236 1.00 98.44 102 ARG A C 1
ATOM 832 O O . ARG A 1 102 ? 2.697 2.502 -5.005 1.00 98.44 102 ARG A O 1
ATOM 839 N N . SER A 1 103 ? 2.759 3.472 -7.041 1.00 98.62 103 SER A N 1
ATOM 840 C CA . SER A 1 103 ? 2.461 4.850 -6.663 1.00 98.62 103 SER A CA 1
ATOM 841 C C . SER A 1 103 ? 1.225 5.336 -7.422 1.00 98.62 103 SER A C 1
ATOM 843 O O . SER A 1 103 ? 0.743 4.687 -8.356 1.00 98.62 103 SER A O 1
ATOM 845 N N . SER A 1 104 ? 0.658 6.463 -6.991 1.00 98.50 104 SER A N 1
ATOM 846 C CA . SER A 1 104 ? -0.436 7.151 -7.695 1.00 98.50 104 SER A CA 1
ATOM 847 C C . SER A 1 104 ? -1.695 6.288 -7.890 1.00 98.50 104 SER A C 1
ATOM 849 O O . SER A 1 104 ? -2.513 6.550 -8.780 1.00 98.50 104 SER A O 1
ATOM 851 N N . HIS A 1 105 ? -1.857 5.251 -7.061 1.00 98.69 105 HIS A N 1
ATOM 852 C CA . HIS A 1 105 ? -3.083 4.468 -6.919 1.00 98.69 105 HIS A CA 1
ATOM 853 C C . HIS A 1 105 ? -4.106 5.243 -6.095 1.00 98.69 105 HIS A C 1
ATOM 855 O O . HIS A 1 105 ? -3.789 6.251 -5.461 1.00 98.69 105 HIS A O 1
ATOM 861 N N . GLN A 1 106 ? -5.345 4.765 -6.079 1.00 98.06 106 GLN A N 1
ATOM 862 C CA . GLN A 1 106 ? -6.365 5.278 -5.171 1.00 98.06 106 GLN A CA 1
ATOM 863 C C . GLN A 1 106 ? -6.765 4.200 -4.179 1.00 98.06 106 GLN A C 1
ATOM 865 O O . GLN A 1 106 ? -6.829 3.021 -4.529 1.00 98.06 106 GLN A O 1
ATOM 870 N N . ALA A 1 107 ? -7.013 4.623 -2.941 1.00 97.94 107 ALA A N 1
ATOM 871 C CA . ALA A 1 107 ? -7.430 3.744 -1.868 1.00 97.94 107 ALA A CA 1
ATOM 872 C C . ALA A 1 107 ? -8.686 4.286 -1.184 1.00 97.94 107 ALA A C 1
ATOM 874 O O . ALA A 1 107 ? -8.748 5.469 -0.847 1.00 97.94 107 ALA A O 1
ATOM 875 N N . VAL A 1 108 ? -9.676 3.421 -0.961 1.00 97.44 108 VAL A N 1
ATOM 876 C CA . VAL A 1 108 ? -10.917 3.771 -0.256 1.00 97.44 108 VAL A CA 1
ATOM 877 C C . VAL A 1 108 ? -11.220 2.742 0.824 1.00 97.44 108 VAL A C 1
ATOM 879 O O . VAL A 1 108 ? -11.180 1.536 0.585 1.00 97.44 108 VAL A O 1
ATOM 882 N N . ALA A 1 109 ? -11.530 3.210 2.029 1.00 96.81 109 ALA A N 1
ATOM 883 C CA . ALA A 1 109 ? -11.960 2.350 3.123 1.00 96.81 109 ALA A CA 1
ATOM 884 C C . ALA A 1 109 ? -13.485 2.176 3.073 1.00 96.81 109 ALA A C 1
ATOM 886 O O . ALA A 1 109 ? -14.222 3.155 2.952 1.00 96.81 109 ALA A O 1
ATOM 887 N N . SER A 1 110 ? -13.971 0.938 3.161 1.00 95.75 110 SER A N 1
ATOM 888 C CA . SER A 1 110 ? -15.404 0.647 3.225 1.00 95.75 110 SER A CA 1
ATOM 889 C C . SER A 1 110 ? -15.683 -0.591 4.070 1.00 95.75 110 SER A C 1
ATOM 891 O O . SER A 1 110 ? -15.149 -1.674 3.818 1.00 95.75 110 SER A O 1
ATOM 893 N N . ARG A 1 111 ? -16.587 -0.442 5.045 1.00 94.94 111 ARG A N 1
ATOM 894 C CA . ARG A 1 111 ? -17.054 -1.501 5.956 1.00 94.94 111 ARG A CA 1
ATOM 895 C C . ARG A 1 111 ? -15.920 -2.160 6.739 1.00 94.94 111 ARG A C 1
ATOM 897 O O . ARG A 1 111 ? -15.549 -1.670 7.788 1.00 94.94 111 ARG A O 1
ATOM 904 N N . THR A 1 112 ? -15.400 -3.280 6.256 1.00 97.44 112 THR A N 1
ATOM 905 C CA . THR A 1 112 ? -14.361 -4.066 6.936 1.00 97.44 112 THR A CA 1
ATOM 906 C C . THR A 1 112 ? -13.086 -4.171 6.103 1.00 97.44 112 THR A C 1
ATOM 908 O O . THR A 1 112 ? -12.186 -4.924 6.460 1.00 97.44 112 THR A O 1
ATOM 911 N N . HIS A 1 113 ? -13.011 -3.443 4.984 1.00 97.88 113 HIS A N 1
ATOM 912 C CA . HIS A 1 113 ? -11.931 -3.568 4.017 1.00 97.88 113 HIS A CA 1
ATOM 913 C C . HIS A 1 113 ? -11.385 -2.214 3.567 1.00 97.88 113 HIS A C 1
ATOM 915 O O . HIS A 1 113 ? -12.103 -1.212 3.507 1.00 97.88 113 HIS A O 1
ATOM 921 N N . LEU A 1 114 ? -10.115 -2.224 3.176 1.00 97.75 114 LEU A N 1
ATOM 922 C CA . LEU A 1 114 ? -9.503 -1.190 2.351 1.00 97.75 114 LEU A CA 1
ATOM 923 C C . LEU A 1 114 ? -9.439 -1.697 0.911 1.00 97.75 114 LEU A C 1
ATOM 925 O O . LEU A 1 114 ? -9.023 -2.827 0.682 1.00 97.75 114 LEU A O 1
ATOM 929 N N . TYR A 1 115 ? -9.828 -0.872 -0.051 1.00 97.75 115 TYR A N 1
ATOM 930 C CA . TYR A 1 115 ? -9.782 -1.194 -1.474 1.00 97.75 115 TYR A CA 1
ATOM 931 C C . TYR A 1 115 ? -8.722 -0.354 -2.166 1.00 97.75 115 TYR A C 1
ATOM 933 O O . TYR A 1 115 ? -8.621 0.832 -1.866 1.00 97.75 115 TYR A O 1
ATOM 941 N N . ILE A 1 116 ? -7.975 -0.946 -3.098 1.00 98.06 116 ILE A N 1
ATOM 942 C CA . ILE A 1 116 ? -6.956 -0.265 -3.902 1.00 98.06 116 ILE A CA 1
ATOM 943 C C . ILE A 1 116 ? -7.187 -0.562 -5.377 1.00 98.06 116 ILE A C 1
ATOM 945 O O . ILE A 1 116 ? -7.347 -1.722 -5.754 1.00 98.06 116 ILE A O 1
ATOM 949 N N . PHE A 1 117 ? -7.161 0.476 -6.210 1.00 98.06 117 PHE A N 1
ATOM 950 C CA . PHE A 1 117 ? -7.249 0.334 -7.660 1.00 98.06 117 PHE A CA 1
ATOM 951 C C . PHE A 1 117 ? -6.122 1.081 -8.374 1.00 98.06 117 PHE A C 1
ATOM 953 O O . PHE A 1 117 ? -5.778 2.217 -8.025 1.00 98.06 117 PHE A O 1
ATOM 960 N N . GLY A 1 118 ? -5.584 0.429 -9.405 1.00 98.1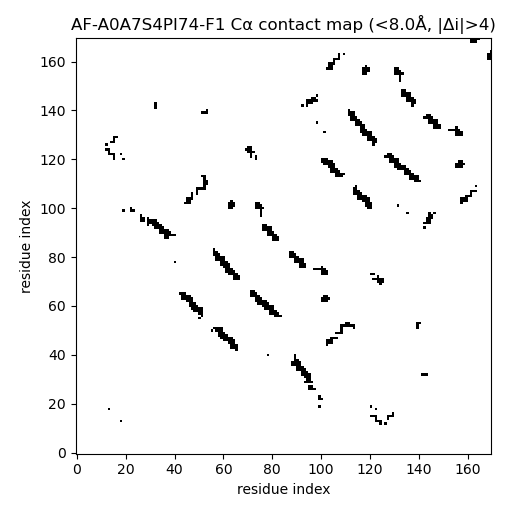9 118 GLY A N 1
ATOM 961 C CA . GLY A 1 118 ? -4.628 1.013 -10.336 1.00 98.19 118 GLY A CA 1
ATOM 962 C C . GLY A 1 118 ? -3.325 1.459 -9.676 1.00 98.19 118 GLY A C 1
ATOM 963 O O . GLY A 1 118 ? -2.806 0.796 -8.771 1.00 98.19 118 GLY A O 1
ATOM 964 N 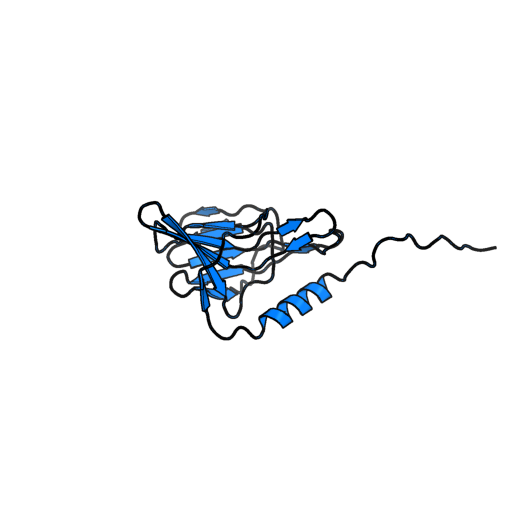N . GLY A 1 119 ? -2.805 2.584 -10.160 1.00 98.56 119 GLY A N 1
ATOM 965 C CA . GLY A 1 119 ? -1.467 3.082 -9.858 1.00 98.56 119 GLY A CA 1
ATOM 966 C C . GLY A 1 119 ? -0.455 2.646 -10.909 1.00 98.56 119 GLY A C 1
ATOM 967 O O . GLY A 1 119 ? -0.804 2.011 -11.905 1.00 98.56 119 GLY A O 1
ATOM 968 N N . GLU A 1 120 ? 0.803 2.994 -10.694 1.00 98.38 120 GLU A N 1
ATOM 969 C CA . GLU A 1 120 ? 1.891 2.664 -11.610 1.00 98.38 120 GLU A CA 1
ATOM 970 C C . GLU A 1 120 ? 3.138 2.187 -10.880 1.00 98.38 120 GLU A C 1
ATOM 972 O O . GLU A 1 120 ? 3.390 2.555 -9.734 1.00 98.38 120 GLU A O 1
ATOM 977 N N . LEU A 1 121 ? 3.906 1.344 -11.559 1.00 98.25 121 LEU A N 1
ATOM 978 C CA . LEU A 1 121 ? 5.322 1.166 -11.290 1.00 98.25 121 LEU A CA 1
ATOM 979 C C . LEU A 1 121 ? 6.084 2.049 -12.281 1.00 98.25 121 LEU A C 1
ATOM 981 O O . LEU A 1 121 ? 5.788 2.018 -13.473 1.00 98.25 121 LEU A O 1
ATOM 985 N N . THR A 1 122 ? 7.066 2.790 -11.786 1.00 96.75 122 THR A N 1
ATOM 986 C CA . THR A 1 122 ? 7.978 3.618 -12.581 1.00 96.75 122 THR A CA 1
ATOM 987 C C . THR A 1 122 ? 9.355 2.959 -12.577 1.00 96.75 122 THR A C 1
ATOM 989 O O . THR A 1 122 ? 9.799 2.495 -11.521 1.00 96.75 122 THR A O 1
ATOM 992 N N . SER A 1 123 ? 10.027 2.881 -13.732 1.00 95.94 123 SER A N 1
ATOM 993 C CA . SER A 1 123 ? 11.397 2.353 -13.790 1.00 95.94 123 SER A CA 1
ATOM 994 C C . SER A 1 123 ? 12.355 3.242 -12.981 1.00 95.94 123 SER A C 1
ATOM 996 O O . SER A 1 123 ? 12.085 4.434 -12.804 1.00 95.94 123 SER A O 1
ATOM 998 N N . PRO A 1 124 ? 13.490 2.711 -12.484 1.00 94.88 124 PRO A N 1
ATOM 999 C CA . PRO A 1 124 ? 14.452 3.494 -11.709 1.00 94.88 124 PRO A CA 1
ATOM 1000 C C . PRO A 1 124 ? 14.886 4.795 -12.400 1.00 94.88 124 PRO A C 1
ATOM 1002 O O . PRO A 1 124 ? 15.049 5.809 -11.725 1.00 94.88 124 PRO A O 1
ATOM 1005 N N . SER A 1 125 ? 15.012 4.783 -13.731 1.00 93.31 125 SER A N 1
ATOM 1006 C CA . SER A 1 125 ? 15.383 5.927 -14.578 1.00 93.31 125 SER A CA 1
ATOM 1007 C C . SER A 1 125 ? 14.234 6.896 -14.894 1.00 93.31 125 SER A C 1
ATOM 1009 O O . SER A 1 125 ? 14.491 7.960 -15.453 1.00 93.31 125 SER A O 1
ATOM 1011 N N . GLN A 1 126 ? 12.986 6.557 -14.545 1.00 93.00 126 GLN A N 1
ATOM 1012 C CA . GLN A 1 126 ? 11.757 7.297 -14.882 1.00 93.00 126 GLN A CA 1
ATOM 1013 C C . GLN A 1 126 ? 11.398 7.334 -16.374 1.00 93.00 126 GLN A C 1
ATOM 1015 O O . GLN A 1 126 ? 10.596 8.166 -16.796 1.00 93.00 126 GLN A O 1
ATOM 1020 N N . MET A 1 127 ? 11.965 6.437 -17.181 1.00 93.75 127 MET A N 1
ATOM 1021 C CA . MET A 1 127 ? 11.715 6.410 -18.626 1.00 93.75 127 MET A CA 1
ATOM 1022 C C . MET A 1 127 ? 10.617 5.421 -19.034 1.00 93.75 127 MET A C 1
ATOM 1024 O O . MET A 1 127 ? 10.056 5.555 -20.124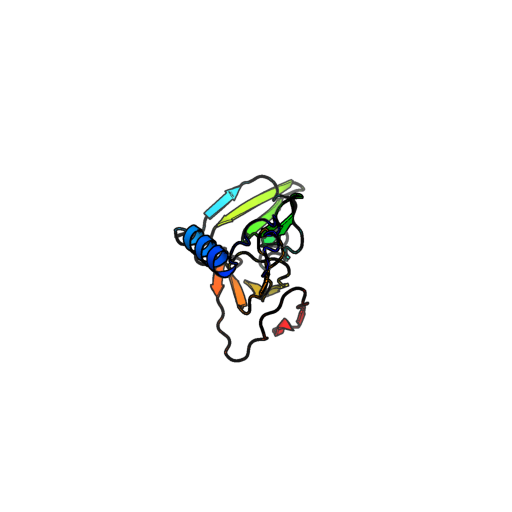 1.00 93.75 127 MET A O 1
ATOM 1028 N N . GLN A 1 128 ? 10.283 4.454 -18.175 1.00 95.88 128 GLN A N 1
ATOM 1029 C CA . GLN A 1 128 ? 9.217 3.479 -18.402 1.00 95.88 128 GLN A CA 1
ATOM 1030 C C . GLN A 1 128 ? 8.198 3.492 -17.265 1.00 95.88 128 GLN A C 1
ATOM 1032 O O . GLN A 1 128 ? 8.537 3.683 -16.095 1.00 95.88 128 GLN A O 1
ATOM 1037 N N . PHE A 1 129 ? 6.942 3.229 -17.627 1.00 95.81 129 PHE A N 1
ATOM 1038 C CA . PHE A 1 129 ? 5.808 3.197 -16.711 1.00 95.81 129 PHE A CA 1
ATOM 1039 C C . PHE A 1 129 ? 4.960 1.961 -16.991 1.00 95.81 129 PHE A C 1
ATOM 1041 O O . PHE A 1 129 ? 4.596 1.682 -18.135 1.00 95.81 129 PHE A O 1
ATOM 1048 N N . TYR A 1 130 ? 4.620 1.229 -15.936 1.00 97.75 130 TYR A N 1
ATOM 1049 C CA . TYR A 1 130 ? 3.694 0.109 -15.982 1.00 97.75 130 TYR A CA 1
ATOM 1050 C C . TYR A 1 130 ? 2.457 0.491 -15.179 1.00 97.75 130 TYR A C 1
ATOM 1052 O O . TYR A 1 130 ? 2.499 0.558 -13.950 1.00 97.75 130 TYR A O 1
ATOM 1060 N N . HIS A 1 131 ? 1.343 0.735 -15.865 1.00 98.25 131 HIS A N 1
ATOM 1061 C CA . HIS A 1 131 ? 0.079 1.055 -15.209 1.00 98.25 131 HIS A CA 1
ATOM 1062 C C . HIS A 1 131 ? -0.650 -0.222 -14.798 1.00 98.25 131 HIS A C 1
ATOM 1064 O O . HIS A 1 131 ? -0.935 -1.103 -15.614 1.00 98.25 131 HIS A O 1
ATOM 1070 N N . HIS A 1 132 ? -1.012 -0.300 -13.523 1.00 97.56 132 HIS A N 1
ATOM 1071 C CA . HIS A 1 132 ? -1.802 -1.399 -12.995 1.00 97.56 132 HIS A CA 1
ATOM 1072 C C . HIS A 1 132 ? -3.282 -1.220 -13.367 1.00 97.56 132 HIS A C 1
ATOM 1074 O O . HIS A 1 132 ? -3.807 -0.105 -13.425 1.00 97.56 132 HIS A O 1
ATOM 1080 N N . LYS A 1 133 ? -3.964 -2.340 -13.623 1.00 96.44 133 LYS A N 1
ATOM 1081 C CA . LYS A 1 133 ? -5.421 -2.421 -13.866 1.00 96.44 133 LYS A CA 1
ATOM 1082 C C . LYS A 1 133 ? -6.159 -3.241 -12.811 1.00 96.44 133 LYS A C 1
ATOM 1084 O O . LYS A 1 133 ? -7.347 -3.512 -12.957 1.00 96.44 133 LYS A O 1
ATOM 1089 N N . ASP A 1 134 ? -5.416 -3.746 -11.838 1.00 96.75 134 ASP A N 1
ATOM 1090 C CA . ASP A 1 134 ? -5.901 -4.670 -10.831 1.00 96.75 134 ASP A CA 1
ATOM 1091 C C . ASP A 1 134 ? -6.661 -3.919 -9.728 1.00 96.75 134 ASP A C 1
ATOM 1093 O O . ASP A 1 134 ? -6.483 -2.718 -9.492 1.00 96.75 134 ASP A O 1
ATOM 1097 N N . MET A 1 135 ? -7.559 -4.652 -9.081 1.00 97.00 135 MET A N 1
ATOM 1098 C CA . MET A 1 135 ? -8.340 -4.203 -7.939 1.00 97.00 135 MET A CA 1
ATOM 1099 C C . MET A 1 135 ? -7.979 -5.110 -6.772 1.00 97.00 135 MET A C 1
ATOM 1101 O O . MET A 1 135 ? -8.026 -6.329 -6.903 1.00 97.00 135 MET A O 1
ATOM 1105 N N . TRP A 1 136 ? -7.663 -4.526 -5.627 1.00 97.94 136 TRP A N 1
ATOM 1106 C CA . TRP A 1 136 ? -7.282 -5.258 -4.427 1.00 97.94 136 TRP A CA 1
ATOM 1107 C C . TRP A 1 136 ? -8.192 -4.891 -3.269 1.00 97.94 136 TRP A C 1
ATOM 1109 O O . TRP A 1 136 ? -8.636 -3.744 -3.165 1.00 97.94 136 TRP A O 1
ATOM 1119 N N . ARG A 1 137 ? -8.429 -5.848 -2.373 1.00 97.69 137 ARG A N 1
ATOM 1120 C CA . ARG A 1 137 ? -8.959 -5.577 -1.037 1.00 97.69 137 ARG A CA 1
ATOM 1121 C C . ARG A 1 137 ? -8.026 -6.111 0.038 1.00 97.69 137 ARG A C 1
ATOM 1123 O O . ARG A 1 137 ? -7.454 -7.185 -0.116 1.00 97.69 137 ARG A O 1
ATOM 1130 N N . LEU A 1 138 ? -7.918 -5.361 1.122 1.00 98.56 138 LEU A N 1
ATOM 1131 C CA . LEU A 1 138 ? -7.293 -5.757 2.374 1.00 98.56 138 LEU A CA 1
ATOM 1132 C C . LEU A 1 138 ? -8.397 -5.948 3.405 1.00 98.56 138 LEU A C 1
ATOM 1134 O O . LEU A 1 138 ? -9.155 -5.008 3.658 1.00 98.56 138 LEU A O 1
ATOM 1138 N N . ASP A 1 139 ? -8.474 -7.121 4.017 1.00 98.12 139 ASP A N 1
ATOM 1139 C CA . ASP A 1 139 ? -9.276 -7.314 5.224 1.00 98.12 139 ASP A CA 1
ATOM 1140 C C . ASP A 1 139 ? -8.619 -6.542 6.381 1.00 98.12 139 ASP A C 1
ATOM 1142 O O . ASP A 1 139 ? -7.470 -6.784 6.757 1.00 98.12 139 ASP A O 1
ATOM 1146 N N . ALA A 1 140 ? -9.335 -5.561 6.933 1.00 97.94 140 ALA A N 1
ATOM 1147 C CA . ALA A 1 140 ? -8.785 -4.654 7.936 1.00 97.94 140 ALA A CA 1
ATOM 1148 C C . ALA A 1 140 ? -8.570 -5.311 9.314 1.00 97.94 140 ALA A C 1
ATOM 1150 O O . ALA A 1 140 ? -7.857 -4.746 10.150 1.00 97.94 140 ALA A O 1
ATOM 1151 N N . ALA A 1 141 ? -9.172 -6.479 9.567 1.00 96.69 141 ALA A N 1
ATOM 1152 C CA . ALA A 1 141 ? -9.030 -7.202 10.827 1.00 96.69 141 ALA A CA 1
ATOM 1153 C C . ALA A 1 141 ? -7.740 -8.031 10.859 1.00 96.69 141 ALA A C 1
ATOM 1155 O O . ALA A 1 141 ? -7.002 -7.977 11.844 1.00 96.69 141 ALA A O 1
ATOM 1156 N N . ASN A 1 142 ? -7.460 -8.775 9.785 1.00 96.19 142 ASN A N 1
ATOM 1157 C CA . ASN A 1 142 ? -6.339 -9.725 9.716 1.00 96.19 142 ASN A CA 1
ATOM 1158 C C . ASN A 1 142 ? -5.217 -9.308 8.747 1.00 96.19 142 ASN A C 1
ATOM 1160 O O . ASN A 1 142 ? -4.199 -9.992 8.677 1.00 96.19 142 ASN A O 1
ATOM 1164 N N . CYS A 1 143 ? -5.385 -8.197 8.029 1.00 97.44 143 CYS A N 1
ATOM 1165 C CA . CYS A 1 143 ? -4.448 -7.678 7.037 1.00 97.44 143 CYS A CA 1
ATOM 1166 C C . CYS A 1 143 ? -4.071 -8.651 5.912 1.00 97.44 143 CYS A C 1
ATOM 1168 O O . CYS A 1 143 ? -2.944 -8.616 5.416 1.00 97.44 143 CYS A O 1
ATOM 1170 N N . GLN A 1 144 ? -5.018 -9.478 5.470 1.00 97.19 144 GLN A N 1
ATOM 1171 C CA . GLN A 1 144 ? -4.847 -10.310 4.282 1.00 97.19 144 GLN A CA 1
ATOM 1172 C C . GLN A 1 144 ? -5.315 -9.595 3.016 1.00 97.19 144 GLN A C 1
ATOM 1174 O O . GLN A 1 144 ? -6.383 -8.978 2.986 1.00 97.19 144 GLN A O 1
ATOM 1179 N N . TRP A 1 145 ? -4.501 -9.701 1.966 1.00 97.69 145 TRP A N 1
ATOM 1180 C CA . TRP A 1 145 ? -4.796 -9.160 0.644 1.00 97.69 145 TRP A CA 1
ATOM 1181 C C . TRP A 1 145 ? -5.458 -10.189 -0.271 1.00 97.69 145 TRP A C 1
ATOM 1183 O O . TRP A 1 145 ? -5.055 -11.352 -0.341 1.00 97.69 145 TRP A O 1
ATOM 1193 N N . GLU A 1 146 ? -6.415 -9.714 -1.059 1.00 97.31 146 GLU A N 1
ATOM 1194 C CA . GLU A 1 146 ? -7.069 -10.476 -2.115 1.00 97.31 146 GLU A CA 1
ATOM 1195 C C . GLU A 1 146 ? -7.215 -9.619 -3.375 1.00 97.31 146 GLU A C 1
ATOM 1197 O O . GLU A 1 146 ? -7.657 -8.466 -3.310 1.00 97.31 146 GLU A O 1
ATOM 1202 N N . GLU A 1 147 ? -6.857 -10.191 -4.525 1.00 96.62 147 GLU A N 1
ATOM 1203 C CA . GLU A 1 147 ? -7.113 -9.580 -5.827 1.00 96.62 147 GLU A CA 1
ATOM 1204 C C . GLU A 1 147 ? -8.568 -9.839 -6.231 1.00 96.62 147 GLU A C 1
ATOM 1206 O O . GLU A 1 147 ? -9.036 -10.977 -6.261 1.00 96.62 147 GLU A O 1
ATOM 1211 N N . ILE A 1 148 ? -9.290 -8.775 -6.570 1.00 95.06 148 ILE A N 1
ATOM 1212 C CA . ILE A 1 148 ? -10.668 -8.840 -7.041 1.00 95.06 148 ILE A CA 1
ATOM 1213 C C . ILE A 1 148 ? -10.662 -8.845 -8.567 1.00 95.06 148 ILE A C 1
ATOM 1215 O O . ILE A 1 148 ? -10.346 -7.847 -9.217 1.00 95.06 148 ILE A O 1
ATOM 1219 N N . THR A 1 149 ? -11.111 -9.946 -9.160 1.00 90.31 149 THR A N 1
ATOM 1220 C CA . THR A 1 149 ? 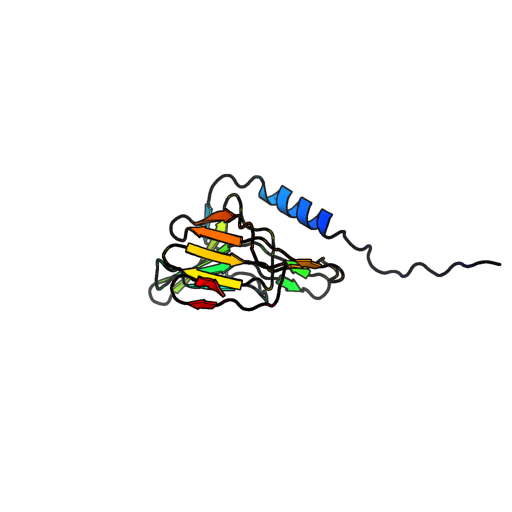-11.300 -10.028 -10.610 1.00 90.31 149 THR A CA 1
ATOM 1221 C C . THR A 1 149 ? -12.630 -9.401 -11.028 1.00 90.31 149 THR A C 1
ATOM 1223 O O . THR A 1 149 ? -13.692 -9.828 -10.571 1.00 90.31 149 THR A O 1
ATOM 1226 N N . SER A 1 150 ? -12.596 -8.445 -11.958 1.00 83.06 150 SER A N 1
ATOM 1227 C CA . SER A 1 150 ? -13.789 -7.876 -12.598 1.00 83.06 150 SER A CA 1
ATOM 1228 C C . SER A 1 150 ? -13.669 -7.952 -14.117 1.00 83.06 150 SER A C 1
ATOM 1230 O O . SER A 1 150 ? -12.645 -7.576 -14.682 1.00 83.06 150 SER A O 1
ATOM 1232 N N . LYS A 1 151 ? -14.723 -8.426 -14.796 1.00 83.12 151 LYS A N 1
ATOM 1233 C CA . LYS A 1 151 ? -14.732 -8.558 -16.266 1.00 83.12 151 LYS A CA 1
ATOM 1234 C C . LYS A 1 151 ? -14.795 -7.209 -16.990 1.00 83.12 151 LYS A C 1
ATOM 1236 O O . LYS A 1 151 ? -14.261 -7.098 -18.084 1.00 83.12 151 LYS A O 1
ATOM 1241 N N . ASN A 1 152 ? -15.409 -6.199 -16.369 1.00 87.19 152 ASN A N 1
ATOM 1242 C CA . ASN A 1 152 ? -15.665 -4.881 -16.962 1.00 87.19 152 ASN A CA 1
ATOM 1243 C C . ASN A 1 152 ? -15.088 -3.756 -16.086 1.00 87.19 152 ASN A C 1
ATOM 1245 O O . ASN A 1 152 ? -15.747 -2.750 -15.832 1.00 87.19 152 ASN A O 1
ATOM 1249 N N . GLY A 1 153 ? -13.882 -3.969 -15.552 1.00 88.62 153 GLY A N 1
ATOM 1250 C CA . GLY A 1 153 ? -13.175 -2.957 -14.770 1.00 88.62 153 GLY A CA 1
ATOM 1251 C C . GLY A 1 153 ? -12.670 -1.788 -15.630 1.00 88.62 153 GLY A C 1
ATOM 1252 O O . GLY A 1 153 ? -12.617 -1.898 -16.859 1.00 88.62 153 GLY A O 1
ATOM 1253 N N . PRO A 1 154 ? -12.274 -0.666 -15.006 1.00 93.94 154 PRO A N 1
ATOM 1254 C CA . PRO A 1 154 ? -11.642 0.432 -15.725 1.00 93.94 154 PRO A CA 1
ATOM 1255 C C . PRO A 1 154 ? -10.322 -0.009 -16.384 1.00 93.94 154 PRO A C 1
ATOM 1257 O O . PRO A 1 154 ? -9.674 -0.960 -15.951 1.00 93.94 154 PRO A O 1
ATOM 1260 N N . SER A 1 155 ? -9.893 0.713 -17.422 1.00 96.12 155 SER A N 1
ATOM 1261 C CA . SER A 1 155 ? -8.568 0.521 -18.032 1.00 96.12 155 SER A CA 1
ATOM 1262 C C . SER A 1 155 ? -7.430 0.765 -17.021 1.00 96.12 155 SER A C 1
ATOM 1264 O O . SER A 1 155 ? -7.644 1.535 -16.074 1.00 96.12 155 SER A O 1
ATOM 1266 N N . PRO A 1 156 ? -6.222 0.202 -17.246 1.00 97.38 156 PRO A N 1
ATOM 1267 C CA . PRO A 1 156 ? -5.048 0.539 -16.443 1.00 97.38 156 PRO A CA 1
ATOM 1268 C C . PRO A 1 156 ? -4.842 2.056 -16.369 1.00 97.38 156 PRO A C 1
ATOM 1270 O O . PRO A 1 156 ? -5.007 2.743 -17.382 1.00 97.38 156 PRO A O 1
ATOM 1273 N N . ARG A 1 157 ? -4.554 2.578 -15.171 1.00 97.81 157 ARG A N 1
ATOM 1274 C CA . ARG A 1 157 ? -4.423 4.025 -14.927 1.00 97.81 157 ARG A CA 1
ATOM 1275 C C . ARG A 1 157 ? -3.730 4.349 -13.604 1.00 97.81 157 ARG A C 1
ATOM 1277 O O . ARG A 1 157 ? -3.905 3.649 -12.609 1.00 97.81 157 ARG A O 1
ATOM 1284 N N . SER A 1 158 ? -3.060 5.491 -13.570 1.00 98.19 158 SER A N 1
ATOM 1285 C CA . SER A 1 158 ? -2.481 6.147 -12.389 1.00 98.19 158 SER A CA 1
ATOM 1286 C C . SER A 1 158 ? -2.924 7.617 -12.346 1.00 98.19 158 SER A C 1
ATOM 1288 O O . SER A 1 158 ? -3.553 8.103 -13.287 1.00 98.19 158 SER A O 1
ATOM 1290 N N . GLY A 1 159 ? -2.720 8.302 -11.217 1.00 97.44 159 GLY A N 1
ATOM 1291 C CA . GLY A 1 159 ? -3.035 9.735 -11.060 1.00 97.44 159 GLY A CA 1
ATOM 1292 C C . GLY A 1 159 ? -4.532 10.080 -11.096 1.00 97.44 159 GLY A C 1
ATOM 1293 O O . GLY A 1 159 ? -4.919 11.247 -11.036 1.00 97.44 159 GLY A O 1
ATOM 1294 N N . HIS A 1 160 ? -5.385 9.062 -11.190 1.00 97.75 160 HIS A N 1
ATOM 1295 C CA . HIS A 1 160 ? -6.835 9.175 -11.156 1.00 97.75 160 HIS A CA 1
ATOM 1296 C C . HIS A 1 160 ? -7.333 9.486 -9.738 1.00 97.75 160 HIS A C 1
ATOM 1298 O O . HIS A 1 160 ? -6.572 9.486 -8.771 1.00 97.75 160 HIS A O 1
ATOM 1304 N N . ARG A 1 161 ? -8.635 9.746 -9.608 1.00 96.44 161 ARG A N 1
ATOM 1305 C CA . ARG A 1 161 ? -9.318 9.915 -8.321 1.00 96.44 161 ARG A CA 1
ATOM 1306 C C . ARG A 1 161 ? -10.360 8.826 -8.164 1.00 96.44 161 ARG A C 1
ATOM 1308 O O . ARG A 1 161 ? -10.936 8.409 -9.163 1.00 96.44 161 ARG A O 1
ATOM 1315 N N . ALA A 1 162 ? -10.570 8.395 -6.927 1.00 95.25 162 ALA A N 1
ATOM 1316 C CA . ALA A 1 162 ? -11.659 7.502 -6.581 1.00 95.25 162 ALA A CA 1
ATOM 1317 C C . ALA A 1 162 ? -12.414 8.052 -5.374 1.00 95.25 162 ALA A C 1
ATOM 1319 O O . ALA A 1 162 ? -11.800 8.562 -4.432 1.00 95.25 162 ALA A O 1
ATOM 1320 N N . ILE A 1 163 ? -13.737 7.930 -5.389 1.00 95.44 163 ILE A N 1
ATOM 1321 C CA . ILE A 1 163 ? -14.578 8.250 -4.234 1.00 95.44 163 ILE A CA 1
ATOM 1322 C C . ILE A 1 163 ? -15.521 7.097 -3.922 1.00 95.44 163 ILE A C 1
ATOM 1324 O O . ILE A 1 163 ? -16.047 6.433 -4.813 1.00 95.44 163 ILE A O 1
ATOM 1328 N N . LEU A 1 164 ? -15.767 6.877 -2.632 1.00 95.06 164 LEU A N 1
ATOM 1329 C CA . LEU A 1 164 ? -16.819 5.977 -2.186 1.00 95.06 164 LEU A CA 1
ATOM 1330 C C . LEU A 1 164 ? -18.116 6.769 -2.023 1.00 95.06 164 LEU A C 1
ATOM 1332 O O . LEU A 1 164 ? -18.195 7.691 -1.211 1.00 95.06 164 LEU A O 1
ATOM 1336 N N . TRP A 1 165 ? -19.157 6.357 -2.738 1.00 94.69 165 TRP A N 1
ATOM 1337 C CA . TRP A 1 165 ? -20.516 6.814 -2.492 1.00 94.69 165 TRP A CA 1
ATOM 1338 C C . TRP A 1 165 ? -21.428 5.621 -2.232 1.00 94.69 165 TRP A C 1
ATOM 1340 O O . TRP A 1 165 ? -21.653 4.770 -3.096 1.00 94.69 165 TRP A O 1
ATOM 1350 N N . LYS A 1 166 ? -21.966 5.554 -1.009 1.00 91.75 166 LYS A N 1
ATOM 1351 C CA . LYS A 1 166 ? -22.728 4.404 -0.505 1.00 91.75 166 LYS A CA 1
ATOM 1352 C C . LYS A 1 166 ? -21.912 3.108 -0.632 1.00 91.75 166 LYS A C 1
ATOM 1354 O O . LYS A 1 166 ? -20.909 2.944 0.052 1.00 91.75 166 LYS A O 1
ATOM 1359 N N . ASN A 1 167 ? -22.341 2.198 -1.502 1.00 89.81 167 ASN A N 1
ATOM 1360 C CA . ASN A 1 167 ? -21.702 0.904 -1.736 1.00 89.81 167 ASN A CA 1
ATOM 1361 C C . ASN A 1 167 ? -20.975 0.854 -3.092 1.00 89.81 167 ASN A C 1
ATOM 1363 O O . ASN A 1 167 ? -20.693 -0.234 -3.589 1.00 89.81 167 ASN A O 1
ATOM 1367 N N . SER A 1 168 ? -20.715 2.005 -3.714 1.00 90.69 168 SER A N 1
ATOM 1368 C CA . SER A 1 168 ? -20.120 2.092 -5.047 1.00 90.69 168 SER A CA 1
ATOM 1369 C C . SER A 1 168 ? -18.898 3.001 -5.029 1.00 90.69 168 SER A C 1
ATOM 1371 O O . SER A 1 168 ? -18.935 4.094 -4.464 1.00 90.69 168 SER A O 1
ATOM 1373 N N . MET A 1 169 ? -17.817 2.528 -5.642 1.00 91.69 169 MET A N 1
ATOM 1374 C CA . MET A 1 169 ? -16.614 3.312 -5.896 1.00 91.69 169 MET A CA 1
ATOM 1375 C C . MET A 1 169 ? -16.688 3.873 -7.320 1.00 91.69 169 MET A C 1
ATOM 1377 O O . MET A 1 169 ? -16.996 3.115 -8.242 1.00 91.69 169 MET A O 1
ATOM 1381 N N . PHE A 1 170 ? -16.432 5.171 -7.471 1.00 90.12 170 PHE A N 1
ATOM 1382 C CA . PHE A 1 170 ? -16.427 5.903 -8.744 1.00 90.12 170 PHE A CA 1
ATOM 1383 C C . PHE A 1 170 ? -15.049 6.483 -9.016 1.00 90.12 170 PHE A C 1
ATOM 1385 O O . PHE A 1 170 ? -14.450 6.972 -8.029 1.00 90.12 170 PHE A O 1
#

Foldseek 3Di:
DDDDDDDPPDPDFDDVVVVQVVQVVVLQPFDAKDKAWDDDDDDFPQWDWAAQLVDRQKIWTAWGWDDPPQWIDTDGWIKMWGDDPNDIIIMTIRERPGDTGFGQWEWDDDDQKIKIAWGWDATGRRPDIDIGGWIWIARSPRRYIDIDDDPDGDDGDGNDYWDDDPPDID

Radius of gyration: 18.3 Å; Cα contacts (8 Å, |Δi|>4): 378; chains: 1; bounding box: 54×30×70 Å

Sequence (170 aa):
EAKERSKSGLPEEEDIELILNQLVAKDRDRKVVTEEICEQPTPRVHASFTCNPLKENEFFLFGGEYYNGERVFVYNHLFRLKENKGVLTWSQVTSPNTPKPRSSHQAVASRTHLYIFGGELTSPSQMQFYHHKDMWRLDAANCQWEEITSKNGPSPRSGHRAILWKNSMF